Protein AF-A0A368SVP4-F1 (afdb_monomer_lite)

Organism: Setaria italica (NCBI:txid4555)

InterPro domains:
  IPR003107 HAT (Half-A-TPR) repeat [SM00386] (20-52)
  IPR011990 Tetratricopeptide-like helical domain superfamily [G3DSA:1.25.40.10] (1-111)
  IPR011990 Tetratricopeptide-like helical domain superfamily [SSF48452] (7-76)
  IPR059164 PRP39, C-terminal HAT repeat [PF23241] (2-108)

Structure (mmCIF, N/CA/C/O backbone):
data_AF-A0A368SVP4-F1
#
_entry.id   AF-A0A368SVP4-F1
#
loop_
_atom_site.group_PDB
_atom_site.id
_atom_site.type_symbol
_atom_site.label_atom_id
_atom_site.label_alt_id
_atom_site.label_comp_id
_atom_site.label_asym_id
_atom_site.label_entity_id
_atom_site.label_seq_id
_atom_site.pdbx_PDB_ins_code
_atom_site.Cartn_x
_atom_site.Cartn_y
_atom_site.Cartn_z
_atom_site.occupancy
_atom_site.B_iso_or_equiv
_atom_site.auth_seq_id
_atom_site.auth_comp_id
_atom_site.auth_asym_id
_atom_site.auth_atom_id
_atom_site.pdbx_PDB_model_num
ATOM 1 N N . MET A 1 1 ? 9.670 -8.751 -15.269 1.00 62.81 1 MET A N 1
ATOM 2 C CA . MET A 1 1 ? 8.368 -9.425 -15.316 1.00 62.81 1 MET A CA 1
ATOM 3 C C . MET A 1 1 ? 7.681 -8.949 -16.567 1.00 62.81 1 MET A C 1
ATOM 5 O O . MET A 1 1 ? 7.818 -7.764 -16.862 1.00 62.81 1 MET A O 1
ATOM 9 N N . ASP A 1 2 ? 7.106 -9.853 -17.349 1.00 71.31 2 ASP A N 1
ATOM 10 C CA . ASP A 1 2 ? 6.337 -9.446 -18.521 1.00 71.31 2 ASP A CA 1
ATOM 11 C C . ASP A 1 2 ? 4.909 -9.044 -18.108 1.00 71.31 2 ASP A C 1
ATOM 13 O O . ASP A 1 2 ? 4.461 -9.327 -16.994 1.00 71.31 2 ASP A O 1
ATOM 17 N N . ASP A 1 3 ? 4.208 -8.333 -18.989 1.00 72.88 3 ASP A N 1
ATOM 18 C CA . ASP A 1 3 ? 2.851 -7.843 -18.712 1.00 72.88 3 ASP A CA 1
ATOM 19 C C . ASP A 1 3 ? 1.840 -8.998 -18.539 1.00 72.88 3 ASP A C 1
ATOM 21 O O . ASP A 1 3 ? 0.790 -8.829 -17.917 1.00 72.88 3 ASP A O 1
ATOM 25 N N . SER A 1 4 ? 2.165 -10.189 -19.060 1.00 79.00 4 SER A N 1
ATOM 26 C CA . SER A 1 4 ? 1.341 -11.395 -18.939 1.00 79.00 4 SER A CA 1
ATOM 27 C C . SER A 1 4 ? 1.357 -11.935 -17.511 1.00 79.00 4 SER A C 1
ATOM 29 O O . SER A 1 4 ? 0.299 -12.241 -16.960 1.00 79.00 4 SER A O 1
ATOM 31 N N . ASP A 1 5 ? 2.535 -12.020 -16.893 1.00 81.69 5 ASP A N 1
ATOM 32 C CA . ASP A 1 5 ? 2.673 -12.452 -15.508 1.00 81.69 5 ASP A CA 1
ATOM 33 C C . ASP A 1 5 ? 1.936 -11.494 -14.562 1.00 81.69 5 ASP A C 1
ATOM 35 O O . ASP A 1 5 ? 1.240 -11.944 -13.652 1.00 81.69 5 ASP A O 1
ATOM 39 N N . LEU A 1 6 ? 2.029 -10.177 -14.790 1.00 85.75 6 LEU A N 1
ATOM 40 C CA . LEU A 1 6 ? 1.340 -9.169 -13.973 1.00 85.75 6 LEU A CA 1
ATOM 41 C C . LEU A 1 6 ? -0.187 -9.352 -14.012 1.00 85.75 6 LEU A C 1
ATOM 43 O O . LEU A 1 6 ? -0.844 -9.315 -12.973 1.00 85.75 6 LEU A O 1
ATOM 47 N N . GLY A 1 7 ? -0.748 -9.630 -15.192 1.00 88.38 7 GLY A N 1
ATOM 48 C CA . GLY A 1 7 ? -2.175 -9.920 -15.345 1.00 88.38 7 GLY A CA 1
ATOM 49 C C . GLY A 1 7 ? -2.639 -11.168 -14.581 1.00 88.38 7 GLY A C 1
ATOM 50 O O . GLY A 1 7 ? -3.767 -11.200 -14.091 1.00 88.38 7 GLY A O 1
ATOM 51 N N . ILE A 1 8 ? -1.776 -12.180 -14.435 1.00 90.56 8 ILE A N 1
ATOM 52 C CA . ILE A 1 8 ? -2.072 -13.380 -13.634 1.00 90.56 8 ILE A CA 1
ATOM 53 C C . ILE A 1 8 ? -2.126 -13.033 -12.144 1.00 90.56 8 ILE A C 1
ATOM 55 O O . ILE A 1 8 ? -3.021 -13.508 -11.444 1.00 90.56 8 ILE A O 1
ATOM 59 N N . TRP A 1 9 ? -1.203 -12.200 -11.655 1.00 92.62 9 TRP A N 1
ATOM 60 C CA . TRP A 1 9 ? -1.224 -11.771 -10.254 1.00 92.62 9 TRP A CA 1
ATOM 61 C C . TRP A 1 9 ? -2.470 -10.973 -9.918 1.00 92.62 9 TRP A C 1
ATOM 63 O O . TRP A 1 9 ? -3.093 -11.280 -8.908 1.00 92.62 9 TRP A O 1
ATOM 73 N N . HIS A 1 10 ? -2.878 -10.043 -10.782 1.00 92.31 10 HIS A N 1
ATOM 74 C CA . HIS A 1 10 ? -4.130 -9.300 -10.614 1.00 92.31 10 HIS A CA 1
ATOM 75 C C . HIS A 1 10 ? -5.333 -10.238 -10.473 1.00 92.31 10 HIS A C 1
ATOM 77 O O . HIS A 1 10 ? -6.057 -10.176 -9.486 1.00 92.31 10 HIS A O 1
ATOM 83 N N . GLN A 1 11 ? -5.485 -11.202 -11.386 1.00 93.62 11 GLN A N 1
ATOM 84 C CA . GLN A 1 11 ? -6.582 -12.177 -11.305 1.00 93.62 11 GLN A CA 1
ATOM 85 C C . GLN A 1 11 ? -6.531 -13.032 -10.034 1.00 93.62 11 GLN A C 1
ATOM 87 O O . GLN A 1 11 ? -7.573 -13.408 -9.494 1.00 93.62 11 GLN A O 1
ATOM 92 N N . TYR A 1 12 ? -5.331 -13.380 -9.569 1.00 93.12 12 TYR A N 1
ATOM 93 C CA . TYR A 1 12 ? -5.183 -14.208 -8.381 1.00 93.12 12 TYR A CA 1
ATOM 94 C C . TYR A 1 12 ? -5.440 -13.423 -7.088 1.00 93.12 12 TYR A C 1
ATOM 96 O O . TYR A 1 12 ? -6.072 -13.956 -6.176 1.00 93.12 12 TYR A O 1
ATOM 104 N N . LEU A 1 13 ? -5.006 -12.164 -7.022 1.00 94.31 13 LEU A N 1
ATOM 105 C CA . LEU A 1 13 ? -5.310 -11.254 -5.918 1.00 94.31 13 LEU A CA 1
ATOM 106 C C . LEU A 1 13 ? -6.824 -11.018 -5.826 1.00 94.31 13 LEU A C 1
ATOM 108 O O . LEU A 1 13 ? -7.403 -11.289 -4.777 1.00 94.31 13 LEU A O 1
ATOM 112 N N . ASP A 1 14 ? -7.482 -10.701 -6.946 1.00 94.06 14 ASP A N 1
ATOM 113 C CA . ASP A 1 14 ? -8.943 -10.548 -7.021 1.00 94.06 14 ASP A CA 1
ATOM 114 C C . ASP A 1 14 ? -9.700 -11.793 -6.537 1.00 94.06 14 ASP A C 1
ATOM 116 O O . ASP A 1 14 ? -10.787 -11.706 -5.960 1.00 94.06 14 ASP A O 1
ATOM 120 N N . PHE A 1 15 ? -9.178 -12.981 -6.850 1.00 93.88 15 PHE A N 1
ATOM 121 C CA . PHE A 1 15 ? -9.753 -14.238 -6.386 1.00 93.88 15 PHE A CA 1
ATOM 122 C C . PHE A 1 15 ? -9.568 -14.406 -4.873 1.00 93.88 15 PHE A C 1
ATOM 124 O O . PHE A 1 15 ? -10.533 -14.724 -4.179 1.00 93.88 15 PHE A O 1
ATOM 131 N N . ALA A 1 16 ? -8.356 -14.179 -4.364 1.00 92.56 16 ALA A N 1
ATOM 132 C CA . ALA A 1 16 ? -8.032 -14.358 -2.953 1.00 92.56 16 ALA A CA 1
ATOM 133 C C . ALA A 1 16 ? -8.799 -13.377 -2.053 1.00 92.56 16 ALA A C 1
ATOM 135 O O . ALA A 1 16 ? -9.302 -13.774 -1.003 1.00 92.56 16 ALA A O 1
ATOM 136 N N . GLU A 1 17 ? -8.954 -12.122 -2.480 1.00 93.38 17 GLU A N 1
ATOM 137 C CA . GLU A 1 17 ? -9.741 -11.113 -1.762 1.00 93.38 17 GLU A CA 1
ATOM 138 C C . GLU A 1 17 ? -11.204 -11.536 -1.595 1.00 93.38 17 GLU A C 1
ATOM 140 O O . GLU A 1 17 ? -11.788 -11.368 -0.523 1.00 93.38 17 GLU A O 1
ATOM 145 N N . LYS A 1 18 ? -11.787 -12.180 -2.614 1.00 91.94 18 LYS A N 1
ATOM 146 C CA . LYS A 1 18 ? -13.163 -12.702 -2.559 1.00 91.94 18 LYS A CA 1
ATOM 147 C C . LYS A 1 18 ? -13.326 -13.892 -1.613 1.00 91.94 18 LYS A C 1
ATOM 149 O O . LYS A 1 18 ? -14.440 -14.124 -1.146 1.00 91.94 18 LYS A O 1
ATOM 154 N N . GLU A 1 19 ? -12.263 -14.649 -1.328 1.00 89.88 19 GLU A N 1
ATOM 155 C CA . GLU A 1 19 ? -12.307 -15.728 -0.329 1.00 89.88 19 GLU A CA 1
ATOM 156 C C . GLU A 1 19 ? -12.341 -15.191 1.116 1.00 89.88 19 GLU A C 1
ATOM 158 O O . GLU A 1 19 ? -12.776 -15.907 2.018 1.00 89.88 19 GLU A O 1
ATOM 163 N N . GLY A 1 20 ? -11.939 -13.932 1.342 1.00 82.62 20 GLY A N 1
ATOM 164 C CA . GLY A 1 20 ? -12.110 -13.214 2.613 1.00 82.62 20 GLY A CA 1
ATOM 165 C C . GLY A 1 20 ? -11.124 -13.577 3.733 1.00 82.62 20 GLY A C 1
ATOM 166 O O . GLY A 1 20 ? -11.279 -13.119 4.868 1.00 82.62 20 GLY A O 1
ATOM 167 N N . ASP A 1 21 ? -10.106 -14.393 3.449 1.00 92.06 21 ASP A N 1
ATOM 168 C CA . ASP A 1 21 ? -9.045 -14.727 4.405 1.00 92.06 21 ASP A CA 1
ATOM 169 C C . ASP A 1 21 ? -7.915 -13.689 4.339 1.00 92.06 21 ASP A C 1
ATOM 171 O O . ASP A 1 21 ? -6.990 -13.787 3.531 1.00 92.06 21 ASP A O 1
ATOM 175 N N . HIS A 1 22 ? -8.008 -12.678 5.202 1.00 90.44 22 HIS A N 1
ATOM 176 C CA . HIS A 1 22 ? -7.130 -11.512 5.171 1.00 90.44 22 HIS A CA 1
ATOM 177 C C . HIS A 1 22 ? -5.647 -11.864 5.349 1.00 90.44 22 HIS A C 1
ATOM 179 O O . HIS A 1 22 ? -4.804 -11.312 4.646 1.00 90.44 22 HIS A O 1
ATOM 185 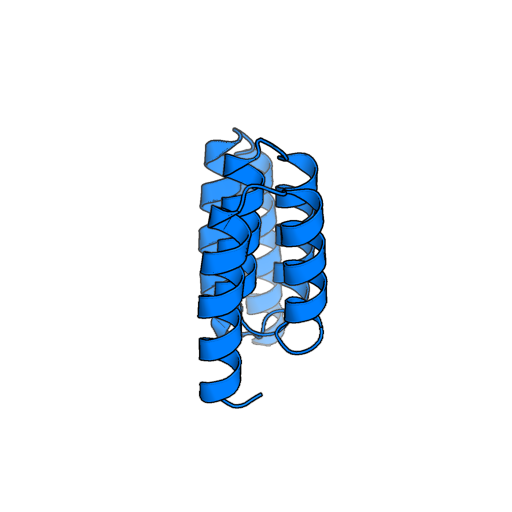N N . GLU A 1 23 ? -5.308 -12.813 6.228 1.00 91.31 23 GLU A N 1
ATOM 186 C CA . GLU A 1 23 ? -3.912 -13.220 6.435 1.00 91.31 23 GLU A CA 1
ATOM 187 C C . GLU A 1 23 ? -3.327 -13.873 5.178 1.00 91.31 23 GLU A C 1
ATOM 189 O O . GLU A 1 23 ? -2.177 -13.613 4.807 1.00 91.31 23 GLU A O 1
ATOM 194 N N . LYS A 1 24 ? -4.125 -14.691 4.479 1.00 92.81 24 LYS A N 1
ATOM 195 C CA . LYS A 1 24 ? -3.701 -15.288 3.207 1.00 92.81 24 LYS A CA 1
ATOM 196 C C . LYS A 1 24 ? -3.539 -14.246 2.112 1.00 92.81 24 LYS A C 1
ATOM 198 O O . LYS A 1 24 ? -2.575 -14.336 1.352 1.00 92.81 24 LYS A O 1
ATOM 203 N N . VAL A 1 25 ? -4.448 -13.276 2.034 1.00 95.12 25 VAL A N 1
ATOM 204 C CA . VAL A 1 25 ? -4.381 -12.190 1.047 1.00 95.12 25 VAL A CA 1
ATOM 205 C C . VAL A 1 25 ? -3.134 -11.336 1.276 1.00 95.12 25 VAL A C 1
ATOM 207 O O . VAL A 1 25 ? -2.366 -11.129 0.338 1.00 95.12 25 VAL A O 1
ATOM 210 N N . VAL A 1 26 ? -2.844 -10.950 2.523 1.00 94.94 26 VAL A N 1
ATOM 211 C CA . VAL A 1 26 ? -1.601 -10.248 2.894 1.00 94.94 26 VAL A CA 1
ATOM 212 C C . VAL A 1 26 ? -0.370 -11.053 2.475 1.00 94.94 26 VAL A C 1
ATOM 214 O O . VAL A 1 26 ? 0.518 -10.535 1.798 1.00 94.94 26 VAL A O 1
ATOM 217 N N . GLY A 1 27 ? -0.323 -12.348 2.804 1.00 94.69 27 GLY A N 1
ATOM 218 C CA . GLY A 1 27 ? 0.785 -13.215 2.396 1.00 94.69 27 GLY A CA 1
ATOM 219 C C . GLY A 1 27 ? 0.946 -13.316 0.873 1.00 94.69 27 GLY A C 1
ATOM 220 O O . GLY A 1 27 ? 2.069 -13.408 0.366 1.00 94.69 27 GLY A O 1
ATOM 221 N N . LEU A 1 28 ? -0.162 -13.273 0.128 1.00 95.06 28 LEU A N 1
ATOM 222 C CA . LEU A 1 28 ? -0.152 -13.287 -1.330 1.00 95.06 28 LEU A CA 1
ATOM 223 C C . LEU A 1 28 ? 0.385 -11.973 -1.909 1.00 95.06 28 LEU A C 1
ATOM 225 O O . LEU A 1 28 ? 1.232 -12.027 -2.806 1.00 95.06 28 LEU A O 1
ATOM 229 N N . TYR A 1 29 ? -0.035 -10.828 -1.364 1.00 95.81 29 TYR A N 1
ATOM 230 C CA . TYR A 1 29 ? 0.494 -9.511 -1.720 1.00 95.81 29 TYR A CA 1
ATOM 231 C C . TYR A 1 29 ? 2.005 -9.426 -1.491 1.00 95.81 29 TYR A C 1
ATOM 233 O O . TYR A 1 29 ? 2.744 -9.070 -2.407 1.00 95.81 29 TYR A O 1
ATOM 241 N N . GLU A 1 30 ? 2.501 -9.841 -0.324 1.00 94.50 30 GLU A N 1
ATOM 242 C CA . GLU A 1 30 ? 3.942 -9.829 -0.021 1.00 94.50 30 GLU A CA 1
ATOM 243 C C . GLU A 1 30 ? 4.751 -10.696 -1.005 1.00 94.50 30 GLU A C 1
ATOM 245 O O . GLU A 1 30 ? 5.843 -10.321 -1.453 1.00 94.50 30 GLU A O 1
ATOM 250 N N . ARG A 1 31 ? 4.194 -11.843 -1.419 1.00 93.06 31 ARG A N 1
ATOM 251 C CA . ARG A 1 31 ? 4.813 -12.698 -2.440 1.00 93.06 31 ARG A CA 1
ATOM 252 C C . ARG A 1 31 ? 4.802 -12.042 -3.820 1.00 93.06 31 ARG A C 1
ATOM 254 O O . ARG A 1 31 ? 5.811 -12.120 -4.517 1.00 93.06 31 ARG A O 1
ATOM 261 N N . CYS A 1 32 ? 3.698 -11.399 -4.198 1.00 92.75 32 CYS A N 1
ATOM 262 C CA . CYS A 1 32 ? 3.558 -10.673 -5.461 1.00 92.75 32 CYS A CA 1
ATOM 263 C C . CYS A 1 32 ? 4.538 -9.496 -5.545 1.00 92.75 32 CYS A C 1
ATOM 265 O O . CYS A 1 32 ? 5.173 -9.273 -6.573 1.00 92.75 32 CYS A O 1
ATOM 267 N N . LEU A 1 33 ? 4.729 -8.776 -4.443 1.00 91.81 33 LEU A N 1
ATOM 268 C CA . LEU A 1 33 ? 5.605 -7.612 -4.373 1.00 91.81 33 LEU A CA 1
ATOM 269 C C . LEU A 1 33 ? 7.093 -7.958 -4.482 1.00 91.81 33 LEU A C 1
ATOM 271 O O . LEU A 1 33 ? 7.880 -7.088 -4.828 1.00 91.81 33 LEU A O 1
ATOM 275 N N . THR A 1 34 ? 7.503 -9.212 -4.270 1.00 88.88 34 THR A N 1
ATOM 276 C CA . THR A 1 34 ? 8.908 -9.619 -4.451 1.00 88.88 34 THR A CA 1
ATOM 277 C C . THR A 1 34 ? 9.390 -9.403 -5.900 1.00 88.88 34 THR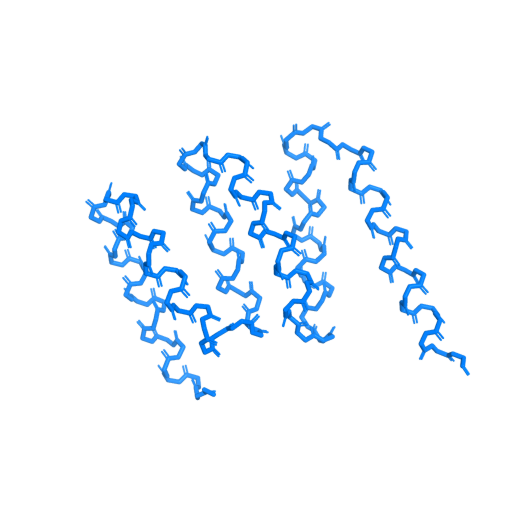 A C 1
ATOM 279 O O . THR A 1 34 ? 10.394 -8.715 -6.093 1.00 88.88 34 THR A O 1
ATOM 282 N N . PRO A 1 35 ? 8.699 -9.920 -6.938 1.00 86.38 35 PRO A N 1
ATOM 283 C CA . PRO A 1 35 ? 8.991 -9.572 -8.328 1.00 86.38 35 PRO A CA 1
ATOM 284 C C . PRO A 1 35 ? 8.332 -8.259 -8.793 1.00 86.38 35 PRO A C 1
ATOM 286 O O . PRO A 1 35 ? 8.866 -7.622 -9.703 1.00 86.38 35 PRO A O 1
ATOM 289 N N . CYS A 1 36 ? 7.210 -7.839 -8.189 1.00 86.56 36 CYS A N 1
ATOM 290 C CA . CYS A 1 36 ? 6.409 -6.705 -8.671 1.00 86.56 36 CYS A CA 1
ATOM 291 C C . CYS A 1 36 ? 6.653 -5.381 -7.934 1.00 86.56 36 CYS A C 1
ATOM 293 O O . CYS A 1 36 ? 5.903 -4.438 -8.150 1.00 86.56 36 CYS A O 1
ATOM 295 N N . ALA A 1 37 ? 7.680 -5.254 -7.088 1.00 88.88 37 ALA A N 1
ATOM 296 C CA . ALA A 1 37 ? 7.869 -4.065 -6.240 1.00 88.88 37 ALA A CA 1
ATOM 297 C C . ALA A 1 37 ? 7.905 -2.724 -7.004 1.00 88.88 37 ALA A C 1
ATOM 299 O O . ALA A 1 37 ? 7.622 -1.678 -6.424 1.00 88.88 37 ALA A O 1
ATOM 300 N N . ALA A 1 38 ? 8.273 -2.748 -8.288 1.00 86.62 38 ALA A N 1
ATOM 301 C CA . ALA A 1 38 ? 8.349 -1.569 -9.147 1.00 86.62 38 ALA A CA 1
ATOM 302 C C . ALA A 1 38 ? 6.990 -1.107 -9.712 1.00 86.62 38 ALA A C 1
ATOM 304 O O . ALA A 1 38 ? 6.922 -0.020 -10.287 1.00 86.62 38 ALA A O 1
ATOM 305 N N . HIS A 1 39 ? 5.950 -1.934 -9.589 1.00 88.75 39 HIS A N 1
ATOM 306 C CA . HIS A 1 39 ? 4.621 -1.737 -10.159 1.00 88.75 39 HIS A CA 1
ATOM 307 C C . HIS A 1 39 ? 3.718 -1.054 -9.124 1.00 88.75 39 HIS A C 1
ATOM 309 O O . HIS A 1 39 ? 3.376 -1.640 -8.097 1.00 88.75 39 HIS A O 1
ATOM 315 N N . ALA A 1 40 ? 3.411 0.227 -9.348 1.00 90.44 40 ALA A N 1
ATOM 316 C CA . ALA A 1 40 ? 2.673 1.047 -8.386 1.00 90.44 40 ALA A CA 1
ATOM 317 C C . ALA A 1 40 ? 1.214 0.603 -8.216 1.00 90.44 40 ALA A C 1
ATOM 319 O O . ALA A 1 40 ? 0.680 0.718 -7.120 1.00 90.44 40 ALA A O 1
ATOM 320 N N . ASP A 1 41 ? 0.600 0.057 -9.264 1.00 91.31 41 ASP A N 1
ATOM 321 C CA . ASP A 1 41 ? -0.753 -0.506 -9.263 1.00 91.31 41 ASP A CA 1
ATOM 322 C C . ASP A 1 41 ? -0.926 -1.599 -8.202 1.00 91.31 41 ASP A C 1
ATOM 324 O O . ASP A 1 41 ? -1.873 -1.535 -7.423 1.00 91.31 41 ASP A O 1
ATOM 328 N N . ILE A 1 42 ? 0.030 -2.528 -8.086 1.00 93.31 42 ILE A N 1
ATOM 329 C CA . ILE A 1 42 ? -0.007 -3.586 -7.060 1.00 93.31 42 ILE A CA 1
ATOM 330 C C . ILE A 1 42 ? 0.051 -2.995 -5.646 1.00 93.31 42 ILE A C 1
ATOM 332 O O . ILE A 1 42 ? -0.632 -3.471 -4.742 1.00 93.31 42 ILE A O 1
ATOM 336 N N . TRP A 1 43 ? 0.857 -1.951 -5.437 1.00 95.12 43 TRP A N 1
ATOM 337 C CA . TRP A 1 43 ? 0.934 -1.280 -4.139 1.00 95.12 43 TRP A CA 1
ATOM 338 C C . TRP A 1 43 ? -0.340 -0.511 -3.792 1.00 95.12 43 TRP A C 1
ATOM 340 O O . TRP A 1 43 ? -0.742 -0.535 -2.633 1.00 95.12 43 TRP A O 1
ATOM 350 N N . MET A 1 44 ? -0.954 0.171 -4.763 1.00 93.50 44 MET A N 1
ATOM 351 C CA . MET A 1 44 ? -2.201 0.912 -4.546 1.00 93.50 44 MET A CA 1
ATOM 352 C C . MET A 1 44 ? -3.332 -0.043 -4.162 1.00 93.50 44 MET A C 1
ATOM 354 O O . MET A 1 44 ? -3.935 0.151 -3.112 1.00 93.50 44 MET A O 1
ATOM 358 N N . HIS A 1 45 ? -3.509 -1.132 -4.917 1.00 94.69 45 HIS A N 1
ATOM 359 C CA . HIS A 1 45 ? -4.472 -2.188 -4.588 1.00 94.69 45 HIS A CA 1
ATOM 360 C C . HIS A 1 45 ? -4.235 -2.782 -3.192 1.00 94.69 45 HIS A C 1
ATOM 362 O O . HIS A 1 45 ? -5.171 -2.952 -2.417 1.00 94.69 45 HIS A O 1
ATOM 368 N N . TYR A 1 46 ? -2.975 -3.043 -2.826 1.00 95.94 46 TYR A N 1
ATOM 369 C CA . TYR A 1 46 ? -2.659 -3.576 -1.501 1.00 95.94 46 TYR A CA 1
ATOM 370 C C . TYR A 1 46 ? -3.047 -2.614 -0.371 1.00 95.94 46 TYR A C 1
ATOM 372 O O . TYR A 1 46 ? -3.565 -3.042 0.659 1.00 95.94 46 TYR A O 1
ATOM 380 N N . VAL A 1 47 ? -2.792 -1.315 -0.548 1.00 94.75 47 VAL A N 1
ATOM 381 C CA . VAL A 1 47 ? -3.170 -0.300 0.442 1.00 94.75 47 VAL A CA 1
ATOM 382 C C . VAL A 1 47 ? -4.690 -0.197 0.554 1.00 94.75 47 VAL A C 1
ATOM 384 O O . VAL A 1 47 ? -5.185 -0.215 1.676 1.00 94.75 47 VAL A O 1
ATOM 387 N N . GLU A 1 48 ? -5.414 -0.169 -0.566 1.00 93.12 48 GLU A N 1
ATOM 388 C CA . GLU A 1 48 ? -6.886 -0.148 -0.586 1.00 93.12 48 GLU A CA 1
ATOM 389 C C . GLU A 1 48 ? -7.476 -1.374 0.129 1.00 93.12 48 GLU A C 1
ATOM 391 O O . GLU A 1 48 ? -8.331 -1.235 1.001 1.00 93.12 48 GLU A O 1
ATOM 396 N N . PHE A 1 49 ? -6.946 -2.572 -0.140 1.00 94.69 49 PHE A N 1
ATOM 397 C CA . PHE A 1 49 ? -7.344 -3.792 0.565 1.00 94.69 49 PHE A CA 1
ATOM 398 C C . PHE A 1 49 ? -7.137 -3.683 2.088 1.00 94.69 49 PHE A C 1
ATOM 400 O O . PHE A 1 49 ? -8.003 -4.070 2.875 1.00 94.69 49 PHE A O 1
ATOM 407 N N . LEU A 1 50 ? -5.992 -3.148 2.528 1.00 93.94 50 LEU A N 1
ATOM 408 C CA . LEU A 1 50 ? -5.703 -2.954 3.952 1.00 93.94 50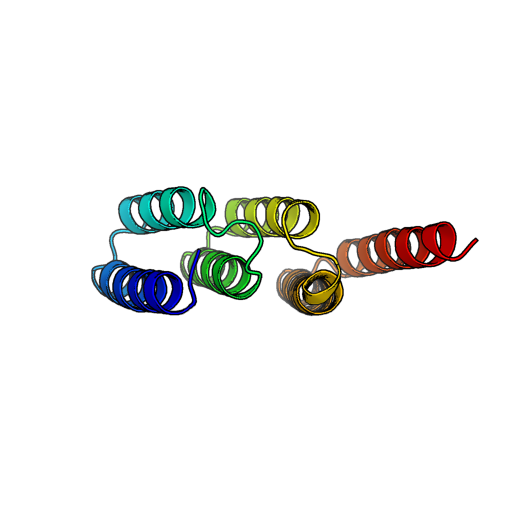 LEU A CA 1
ATOM 409 C C . LEU A 1 50 ? -6.606 -1.883 4.584 1.00 93.94 50 LEU A C 1
ATOM 411 O O . LEU A 1 50 ? -6.959 -2.008 5.757 1.00 93.94 50 LEU A O 1
ATOM 415 N N . GLU A 1 51 ? -6.996 -0.850 3.836 1.00 91.25 51 GLU A N 1
ATOM 416 C CA . GLU A 1 51 ? -7.979 0.145 4.279 1.00 91.25 51 GLU A CA 1
ATOM 417 C C . GLU A 1 51 ? -9.361 -0.467 4.482 1.00 91.25 51 GLU A C 1
ATOM 419 O O . GLU A 1 51 ? -9.956 -0.277 5.545 1.00 91.25 51 GLU A O 1
ATOM 424 N N . ASP A 1 52 ? -9.839 -1.250 3.515 1.00 91.56 52 ASP A N 1
ATOM 425 C CA . ASP A 1 52 ? -11.127 -1.944 3.590 1.00 91.56 52 ASP A CA 1
ATOM 426 C C . ASP A 1 52 ? -11.161 -2.952 4.751 1.00 91.56 52 ASP A C 1
ATOM 428 O O . ASP A 1 52 ? -12.181 -3.113 5.429 1.00 91.56 52 ASP A O 1
ATOM 432 N N . ALA A 1 53 ? -10.015 -3.569 5.050 1.00 91.00 53 ALA A N 1
ATOM 433 C CA . ALA A 1 53 ? -9.811 -4.426 6.216 1.00 91.00 53 ALA A CA 1
ATOM 434 C C . ALA A 1 53 ? -9.658 -3.653 7.546 1.00 91.00 53 ALA A C 1
ATOM 436 O O . ALA A 1 53 ? -9.507 -4.264 8.608 1.00 91.00 53 ALA A O 1
ATOM 437 N N . ASN A 1 54 ? -9.688 -2.315 7.516 1.00 91.00 54 ASN A N 1
ATOM 438 C CA . ASN A 1 54 ? -9.469 -1.416 8.652 1.00 91.00 54 ASN A CA 1
ATOM 439 C C . ASN A 1 54 ? -8.084 -1.591 9.327 1.00 91.00 54 ASN A C 1
ATOM 441 O O . ASN A 1 54 ? -7.912 -1.339 10.523 1.00 91.00 54 ASN A O 1
ATOM 445 N N . MET A 1 55 ? -7.077 -2.004 8.550 1.00 91.06 55 MET A N 1
ATOM 446 C CA . MET A 1 55 ? -5.678 -2.228 8.943 1.00 91.06 55 MET A CA 1
ATOM 447 C C . MET A 1 55 ? -4.806 -0.998 8.630 1.00 91.06 55 MET A C 1
ATOM 449 O O . MET A 1 55 ? -3.792 -1.064 7.934 1.00 91.06 55 MET A O 1
ATOM 453 N N . ILE A 1 56 ? -5.191 0.158 9.175 1.00 90.06 56 ILE A N 1
ATOM 454 C CA . ILE A 1 56 ? -4.617 1.480 8.844 1.00 90.06 56 ILE A CA 1
ATOM 455 C C . ILE A 1 56 ? -3.098 1.573 9.102 1.00 90.06 56 ILE A C 1
ATOM 457 O O . ILE A 1 56 ? -2.364 2.263 8.386 1.00 90.06 56 ILE A O 1
ATOM 461 N N . THR A 1 57 ? -2.585 0.879 10.121 1.00 91.62 57 THR A N 1
ATOM 462 C CA . THR A 1 57 ? -1.142 0.851 10.415 1.00 91.62 57 THR A CA 1
ATOM 463 C C . THR A 1 57 ? -0.353 0.143 9.321 1.00 91.62 57 THR A C 1
ATOM 465 O O . THR A 1 57 ? 0.697 0.638 8.903 1.00 91.62 57 THR A O 1
ATOM 468 N N . ASP A 1 58 ? -0.879 -0.976 8.831 1.00 93.25 58 ASP A N 1
ATOM 469 C CA . ASP A 1 58 ? -0.242 -1.781 7.794 1.00 93.25 58 ASP A CA 1
ATOM 470 C C . ASP A 1 58 ? -0.357 -1.090 6.436 1.00 93.25 58 ASP A C 1
ATOM 472 O O . ASP A 1 58 ? 0.632 -1.018 5.708 1.00 93.25 58 ASP A O 1
ATOM 476 N N . ALA A 1 59 ? -1.506 -0.467 6.146 1.00 93.44 59 ALA A N 1
ATOM 477 C CA . ALA A 1 59 ? -1.717 0.368 4.963 1.00 93.44 59 ALA A CA 1
ATOM 478 C C . ALA A 1 59 ? -0.675 1.500 4.881 1.00 93.44 59 ALA A C 1
ATOM 480 O O . ALA A 1 59 ? 0.023 1.668 3.877 1.00 93.44 59 ALA A O 1
ATOM 481 N N . SER A 1 60 ? -0.469 2.218 5.989 1.00 90.38 60 SER A N 1
ATOM 482 C CA . SER A 1 60 ? 0.527 3.296 6.080 1.00 90.38 60 SER A CA 1
ATOM 483 C C . SER A 1 60 ? 1.967 2.788 5.890 1.00 90.38 60 SER A C 1
ATOM 485 O O . SER A 1 60 ? 2.807 3.458 5.271 1.00 90.38 60 SER A O 1
ATOM 487 N N . ALA A 1 61 ? 2.273 1.596 6.411 1.00 92.50 61 ALA A N 1
ATOM 4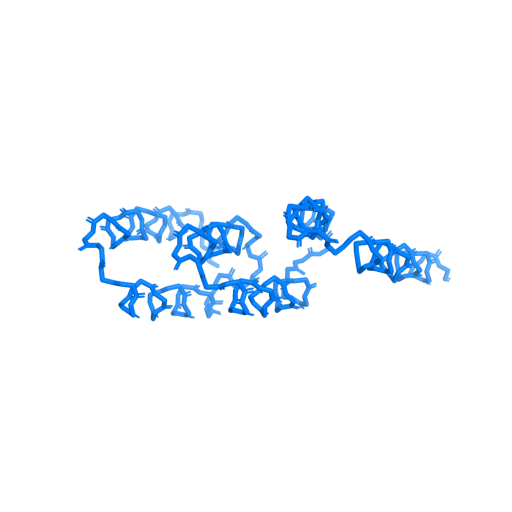88 C CA . ALA A 1 61 ? 3.578 0.959 6.254 1.00 92.50 61 ALA A CA 1
ATOM 489 C C . ALA A 1 61 ? 3.817 0.476 4.812 1.00 92.50 61 ALA A C 1
ATOM 491 O O . ALA A 1 61 ? 4.902 0.699 4.266 1.00 92.50 61 ALA A O 1
ATOM 492 N N . ALA A 1 62 ? 2.812 -0.135 4.179 1.00 93.75 62 ALA A N 1
ATOM 493 C CA . ALA A 1 62 ? 2.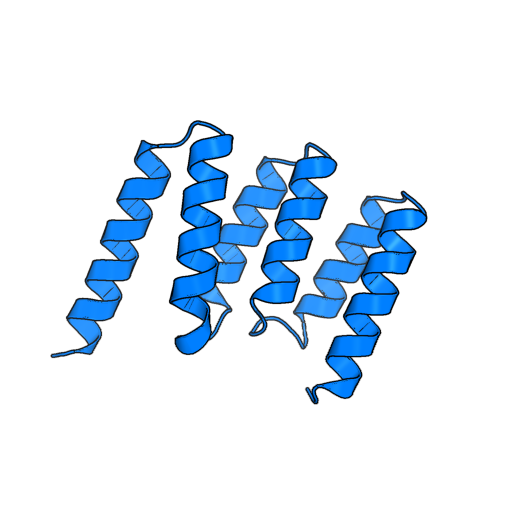845 -0.561 2.784 1.00 93.75 62 ALA A CA 1
ATOM 494 C C . ALA A 1 62 ? 3.082 0.634 1.854 1.00 93.75 62 ALA A C 1
ATOM 496 O O . ALA A 1 62 ? 4.013 0.615 1.050 1.00 93.75 62 ALA A O 1
ATOM 497 N N . LEU A 1 63 ? 2.353 1.730 2.054 1.00 90.25 63 LEU A N 1
ATOM 498 C CA . LEU A 1 63 ? 2.516 2.969 1.297 1.00 90.25 63 LEU A CA 1
ATOM 499 C C . LEU A 1 63 ? 3.932 3.560 1.427 1.00 90.25 63 LEU A C 1
ATOM 501 O O . LEU A 1 63 ? 4.554 3.957 0.439 1.00 90.25 63 LEU A O 1
ATOM 505 N N . SER A 1 64 ? 4.491 3.543 2.642 1.00 90.12 64 SER A N 1
ATOM 506 C CA . SER A 1 64 ? 5.869 3.983 2.910 1.00 90.12 64 SER A CA 1
ATOM 507 C C . SER A 1 64 ? 6.919 3.120 2.204 1.00 90.12 64 SER A C 1
ATOM 509 O O . SER A 1 64 ? 7.963 3.625 1.783 1.00 90.12 64 SER A O 1
ATOM 511 N N . ARG A 1 65 ? 6.669 1.811 2.079 1.00 92.88 65 ARG A N 1
ATOM 512 C CA . ARG A 1 65 ? 7.520 0.887 1.311 1.00 92.88 65 ARG A CA 1
ATOM 513 C C . ARG A 1 65 ? 7.388 1.145 -0.182 1.00 92.88 65 ARG A C 1
ATOM 515 O O . ARG A 1 65 ? 8.399 1.163 -0.883 1.00 92.88 65 ARG A O 1
ATOM 522 N N . ALA A 1 66 ? 6.173 1.392 -0.649 1.00 91.88 66 ALA A N 1
ATOM 523 C CA . ALA A 1 66 ? 5.884 1.590 -2.052 1.00 91.88 66 ALA A CA 1
ATOM 524 C C . ALA A 1 66 ? 6.626 2.806 -2.622 1.00 91.88 66 ALA A C 1
ATOM 526 O O . ALA A 1 66 ? 7.334 2.681 -3.618 1.00 91.88 66 ALA A O 1
ATOM 527 N N . LEU A 1 67 ? 6.606 3.939 -1.911 1.00 87.12 67 LEU A N 1
ATOM 528 C CA . LEU A 1 67 ? 7.344 5.160 -2.276 1.00 87.12 67 LEU A CA 1
ATOM 529 C C . LEU A 1 67 ? 8.851 4.943 -2.467 1.00 87.12 67 LEU A C 1
ATOM 531 O O . LEU A 1 67 ? 9.477 5.636 -3.261 1.00 87.12 67 LEU A O 1
ATOM 535 N N . LYS A 1 68 ? 9.434 3.983 -1.743 1.00 86.56 68 LYS A N 1
ATOM 536 C CA . LYS A 1 68 ? 10.857 3.626 -1.840 1.00 86.56 68 LYS A CA 1
ATOM 537 C C . LYS A 1 68 ? 11.146 2.599 -2.934 1.00 86.56 68 LYS A C 1
ATOM 539 O O . LYS A 1 68 ? 12.303 2.429 -3.306 1.00 86.56 68 LYS A O 1
ATOM 544 N N . SER A 1 69 ? 10.126 1.874 -3.385 1.00 86.25 69 SER A N 1
ATOM 545 C CA . SER A 1 69 ? 10.275 0.696 -4.247 1.00 86.25 69 SER A CA 1
ATOM 546 C C . SER A 1 69 ? 9.918 0.975 -5.705 1.00 86.25 69 SER A C 1
ATOM 548 O O . SER A 1 69 ? 10.482 0.350 -6.605 1.00 86.25 69 SER A O 1
ATOM 550 N N . VAL A 1 70 ? 8.988 1.903 -5.952 1.00 86.06 70 VAL A N 1
ATOM 551 C CA . VAL A 1 70 ? 8.539 2.230 -7.307 1.00 86.06 70 VAL A CA 1
ATOM 552 C C . VAL A 1 70 ? 9.588 3.020 -8.088 1.00 86.06 70 VAL A C 1
ATOM 554 O O . VAL A 1 70 ? 10.418 3.741 -7.533 1.00 86.06 70 VAL A O 1
ATOM 557 N N . LYS A 1 71 ? 9.537 2.899 -9.417 1.00 82.44 71 LYS A N 1
ATOM 558 C CA . LYS A 1 71 ? 10.402 3.675 -10.313 1.00 82.44 71 LYS A CA 1
ATOM 559 C C . LYS A 1 71 ? 9.945 5.129 -10.406 1.00 82.44 71 LYS A C 1
ATOM 561 O O . LYS A 1 71 ? 8.792 5.458 -10.132 1.00 82.44 71 LYS A O 1
ATOM 566 N N . ARG A 1 72 ? 10.846 5.995 -10.877 1.00 78.19 72 ARG A N 1
ATOM 567 C CA . ARG A 1 72 ? 10.615 7.442 -10.996 1.00 78.19 72 ARG A CA 1
ATOM 568 C C . ARG A 1 72 ? 9.368 7.782 -11.812 1.00 78.19 72 ARG A C 1
ATOM 570 O O . ARG A 1 72 ? 8.675 8.738 -11.487 1.00 78.19 72 ARG A O 1
ATOM 577 N N . GLU A 1 73 ? 9.083 7.012 -12.857 1.00 79.56 73 GLU A N 1
ATOM 578 C CA . GLU A 1 73 ? 7.937 7.221 -13.743 1.00 79.56 73 GLU A CA 1
ATOM 579 C C . GLU A 1 73 ? 6.601 7.026 -13.012 1.00 79.56 73 GLU A C 1
ATOM 581 O O . GLU A 1 73 ? 5.657 7.767 -13.266 1.00 79.56 73 GLU A O 1
ATOM 586 N N . ALA A 1 74 ? 6.552 6.089 -12.062 1.00 82.06 74 ALA A N 1
ATOM 587 C CA . ALA A 1 74 ? 5.373 5.788 -11.250 1.00 82.06 74 ALA A CA 1
ATOM 588 C C . ALA A 1 74 ? 5.367 6.528 -9.895 1.00 82.06 74 ALA A C 1
ATOM 590 O O . ALA A 1 74 ? 4.392 6.470 -9.147 1.00 82.06 74 ALA A O 1
ATOM 591 N N . LEU A 1 75 ? 6.439 7.267 -9.574 1.00 80.50 75 LEU A N 1
ATOM 592 C CA . LEU A 1 75 ? 6.564 8.000 -8.314 1.00 80.50 75 LEU A CA 1
ATOM 593 C C . LEU A 1 75 ? 5.459 9.053 -8.165 1.00 80.50 75 LEU A C 1
ATOM 595 O O . LEU A 1 75 ? 4.841 9.151 -7.113 1.00 80.50 75 LEU A O 1
ATOM 599 N N . LEU A 1 76 ? 5.162 9.820 -9.218 1.00 80.50 76 LEU A N 1
ATOM 600 C CA . LEU A 1 76 ? 4.114 10.849 -9.155 1.00 80.50 76 LEU A CA 1
ATOM 601 C C . LEU A 1 76 ? 2.724 10.255 -8.903 1.00 80.50 76 LEU A C 1
ATOM 603 O O . LEU A 1 76 ? 1.937 10.840 -8.158 1.00 80.50 76 LEU A O 1
ATOM 607 N N . GLU A 1 77 ? 2.440 9.100 -9.500 1.00 84.62 77 GLU A N 1
ATOM 608 C CA . GLU A 1 77 ? 1.180 8.384 -9.320 1.00 84.62 77 GLU A CA 1
ATOM 609 C C . GLU A 1 77 ? 1.008 7.955 -7.862 1.00 84.62 77 GLU A C 1
ATOM 611 O O . GLU A 1 77 ? 0.031 8.338 -7.213 1.00 84.62 77 GLU A O 1
ATOM 616 N N . ILE A 1 78 ? 2.014 7.282 -7.299 1.00 86.56 78 ILE A N 1
ATOM 617 C CA . ILE A 1 78 ? 1.927 6.809 -5.919 1.00 86.56 78 ILE A CA 1
ATOM 618 C C . ILE A 1 78 ? 1.944 7.946 -4.893 1.00 86.56 78 ILE A C 1
ATOM 620 O O . ILE A 1 78 ? 1.341 7.839 -3.830 1.00 86.56 78 ILE A O 1
ATOM 624 N N . CYS A 1 79 ? 2.600 9.067 -5.199 1.00 84.00 79 CYS A N 1
ATOM 625 C CA . CYS A 1 79 ? 2.608 10.233 -4.318 1.00 84.00 79 CYS A CA 1
ATOM 626 C C . CYS A 1 79 ? 1.236 10.904 -4.266 1.00 84.00 79 CYS A C 1
ATOM 628 O O . CYS A 1 79 ? 0.797 11.323 -3.195 1.00 84.00 79 CYS A O 1
ATOM 630 N N . ARG A 1 80 ? 0.538 10.971 -5.407 1.00 84.75 80 ARG A N 1
ATOM 631 C CA . ARG A 1 80 ? -0.846 11.444 -5.452 1.00 84.75 80 ARG A CA 1
ATOM 632 C C . ARG A 1 80 ? -1.754 10.533 -4.630 1.00 84.75 80 ARG A C 1
ATOM 634 O O . ARG A 1 80 ? -2.516 11.042 -3.814 1.00 84.75 80 ARG A O 1
ATOM 641 N N . PHE A 1 81 ? -1.641 9.219 -4.819 1.00 88.12 81 PHE A N 1
ATOM 642 C CA . PHE A 1 81 ? -2.378 8.232 -4.029 1.00 88.12 81 PHE A CA 1
ATOM 643 C C . PHE A 1 81 ? -2.097 8.395 -2.528 1.00 88.12 81 PHE A C 1
ATOM 645 O O . PHE A 1 81 ? -3.016 8.548 -1.728 1.00 88.12 81 PHE A O 1
ATOM 652 N N . SER A 1 82 ? -0.822 8.516 -2.157 1.00 86.19 82 SER A N 1
ATOM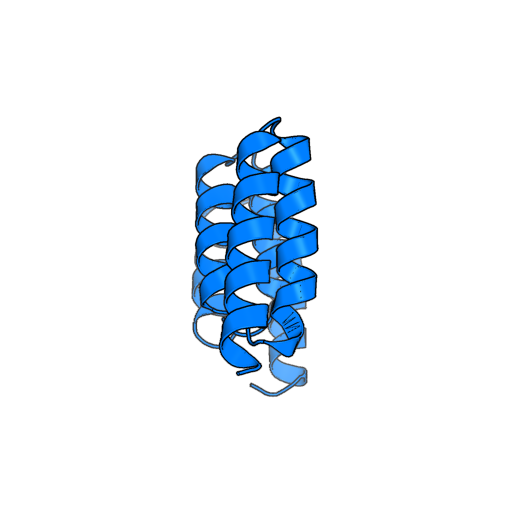 653 C CA . SER A 1 82 ? -0.392 8.707 -0.774 1.00 86.19 82 SER A CA 1
ATOM 654 C C . SER A 1 82 ? -0.946 9.974 -0.123 1.00 86.19 82 SER A C 1
ATOM 656 O O . SER A 1 82 ? -1.233 9.970 1.073 1.00 86.19 82 SER A O 1
ATOM 658 N N . ALA A 1 83 ? -1.052 11.074 -0.872 1.00 85.50 83 ALA A N 1
ATOM 659 C CA . ALA A 1 83 ? -1.625 12.314 -0.362 1.00 85.50 83 ALA A CA 1
ATOM 660 C C . ALA A 1 83 ? -3.128 12.160 -0.086 1.00 85.50 83 ALA A C 1
ATOM 662 O O . ALA A 1 83 ? -3.581 12.558 0.983 1.00 85.50 83 ALA A O 1
ATOM 663 N N . MET A 1 84 ? -3.869 11.527 -1.005 1.00 83.81 84 MET A N 1
ATOM 664 C CA . MET A 1 84 ? -5.301 11.256 -0.829 1.00 83.81 84 MET A CA 1
ATOM 665 C C . MET A 1 84 ? -5.552 10.341 0.375 1.00 83.81 84 MET A C 1
ATOM 667 O O . MET A 1 84 ? -6.358 10.683 1.234 1.00 83.81 84 MET A O 1
ATOM 671 N N . TYR A 1 85 ? -4.792 9.248 0.493 1.00 85.38 85 TYR A N 1
ATOM 672 C CA . TYR A 1 85 ? -4.833 8.346 1.648 1.00 85.38 85 TYR A CA 1
ATOM 673 C C . TYR A 1 85 ? -4.648 9.106 2.971 1.00 85.38 85 TYR A C 1
ATOM 675 O O . TYR A 1 85 ? -5.458 9.009 3.893 1.00 85.38 85 TYR A O 1
ATOM 683 N N . LYS A 1 86 ? -3.603 9.942 3.049 1.00 84.38 86 LYS A N 1
ATOM 684 C CA . LYS A 1 86 ? -3.303 10.731 4.251 1.00 84.38 86 LYS A CA 1
ATOM 685 C C . LYS A 1 86 ? -4.399 11.742 4.595 1.00 84.38 86 LYS A C 1
ATOM 687 O O . LYS A 1 86 ? -4.667 11.973 5.770 1.00 84.38 86 LYS A O 1
ATOM 692 N N . GLU A 1 87 ? -5.057 12.328 3.600 1.00 82.81 87 GLU A N 1
ATOM 693 C CA . GLU A 1 87 ? -6.215 13.196 3.826 1.00 82.81 87 GLU A CA 1
ATOM 694 C C . GLU A 1 87 ? -7.425 12.413 4.359 1.00 82.81 87 GLU A C 1
ATOM 696 O O . GLU A 1 87 ? -8.073 12.882 5.296 1.00 82.81 87 GLU A O 1
ATOM 701 N N . CYS A 1 88 ? -7.687 11.209 3.836 1.00 83.00 88 CYS A N 1
ATOM 702 C CA . CYS A 1 88 ? -8.772 10.332 4.289 1.00 83.00 88 CYS A CA 1
ATOM 703 C C . CYS A 1 88 ? -8.609 9.894 5.752 1.00 83.00 88 CYS A C 1
ATOM 705 O O . CYS A 1 88 ? -9.585 9.905 6.503 1.00 83.00 88 CYS A O 1
ATOM 707 N N . ILE A 1 89 ? -7.382 9.598 6.192 1.00 84.38 89 ILE A N 1
ATOM 708 C CA . ILE A 1 89 ? -7.090 9.281 7.602 1.00 84.38 89 ILE A CA 1
ATOM 709 C C . ILE A 1 89 ? -7.020 10.529 8.509 1.00 84.38 89 ILE A C 1
ATOM 711 O O . ILE A 1 89 ? -6.887 10.399 9.726 1.00 84.38 89 ILE A O 1
ATOM 715 N N . GLY A 1 90 ? -7.092 11.742 7.943 1.00 83.62 90 GLY A N 1
ATOM 716 C CA . GLY A 1 90 ? -7.016 13.016 8.671 1.00 83.62 90 GLY A CA 1
ATOM 717 C C . GLY A 1 90 ? -5.599 13.548 8.941 1.00 83.62 90 GLY A C 1
ATOM 718 O O . GLY A 1 90 ? -5.447 14.565 9.623 1.00 83.62 90 GLY A O 1
ATOM 719 N N . ASP A 1 91 ? -4.558 12.925 8.387 1.00 84.44 91 ASP A N 1
ATOM 720 C CA . ASP A 1 91 ? -3.154 13.346 8.495 1.00 84.44 91 ASP A CA 1
ATOM 721 C C . ASP A 1 91 ? -2.756 14.347 7.391 1.00 84.44 91 ASP A C 1
ATOM 723 O O . ASP A 1 91 ? -1.883 14.127 6.544 1.00 84.44 91 ASP A O 1
ATOM 727 N N . ILE A 1 92 ? -3.403 15.512 7.414 1.00 81.06 92 ILE A N 1
ATOM 728 C CA . ILE A 1 92 ? -3.100 16.624 6.500 1.00 81.06 92 ILE A CA 1
ATOM 729 C C . ILE A 1 92 ? -1.640 17.120 6.640 1.00 81.06 92 ILE A C 1
ATOM 731 O O . ILE A 1 92 ? -1.008 17.413 5.616 1.00 81.06 92 ILE A O 1
ATOM 735 N N . PRO A 1 93 ? -1.055 17.246 7.853 1.00 84.12 93 PRO A N 1
ATOM 736 C CA . PRO A 1 93 ? 0.343 17.652 8.000 1.00 84.12 93 PRO A CA 1
ATOM 737 C C . PRO A 1 93 ? 1.316 16.668 7.341 1.00 84.12 93 PRO A C 1
ATOM 739 O O . PRO A 1 93 ? 2.225 17.103 6.627 1.00 84.12 93 PRO A O 1
ATOM 742 N N . GLY A 1 94 ? 1.099 15.360 7.516 1.00 81.12 94 GLY A N 1
ATOM 743 C CA . GLY A 1 94 ? 1.936 14.322 6.926 1.00 81.12 94 GLY A CA 1
ATOM 744 C C . GLY A 1 94 ? 1.864 14.277 5.400 1.00 81.12 94 GLY A C 1
ATOM 745 O O . GLY A 1 94 ? 2.871 13.963 4.758 1.00 81.12 94 GLY A O 1
ATOM 746 N N . ALA A 1 95 ? 0.717 14.620 4.800 1.00 78.44 95 ALA A N 1
ATOM 747 C CA . ALA A 1 95 ? 0.580 14.739 3.345 1.00 78.44 95 ALA A CA 1
ATOM 748 C C . ALA A 1 95 ? 1.453 15.880 2.793 1.00 78.44 95 ALA A C 1
ATOM 750 O O . ALA A 1 95 ? 2.184 15.715 1.813 1.00 78.44 95 ALA A O 1
ATOM 751 N N . ARG A 1 96 ? 1.437 17.036 3.468 1.00 78.56 96 ARG A N 1
ATOM 752 C CA . ARG A 1 96 ? 2.216 18.219 3.067 1.00 78.56 96 ARG A CA 1
ATOM 753 C C . ARG A 1 96 ? 3.715 18.004 3.202 1.00 78.56 96 ARG A C 1
ATOM 755 O O . ARG A 1 96 ? 4.465 18.387 2.307 1.00 78.56 96 ARG A O 1
ATOM 762 N N . GLN A 1 97 ? 4.154 17.407 4.308 1.00 83.75 97 GLN A N 1
ATOM 763 C CA . GLN A 1 97 ? 5.572 17.137 4.533 1.00 83.75 97 GLN A CA 1
ATOM 764 C C . GLN A 1 97 ? 6.147 16.252 3.423 1.00 83.75 97 GLN A C 1
ATOM 766 O O . GLN A 1 97 ? 7.170 16.584 2.829 1.00 83.75 97 GLN A O 1
ATOM 771 N N . GLN A 1 98 ? 5.437 15.181 3.086 1.00 78.25 98 GLN A N 1
ATOM 772 C CA . GLN A 1 98 ? 5.848 14.257 2.042 1.00 78.25 98 GLN A CA 1
ATOM 773 C C . GLN A 1 98 ? 5.945 14.938 0.669 1.00 78.25 98 GLN A C 1
ATOM 775 O O . GLN A 1 98 ? 6.929 14.745 -0.041 1.00 78.25 98 GLN A O 1
ATOM 780 N N . TYR A 1 99 ? 4.974 15.788 0.308 1.00 75.50 99 TYR A N 1
ATOM 781 C CA . TYR A 1 99 ? 5.048 16.585 -0.922 1.00 75.50 99 TYR A CA 1
ATOM 782 C C . TYR A 1 99 ? 6.327 17.433 -0.979 1.00 75.50 99 TYR A C 1
ATOM 784 O O . TYR A 1 99 ? 6.994 17.479 -2.013 1.00 75.50 99 TYR A O 1
ATOM 792 N N . HIS A 1 100 ? 6.695 18.085 0.128 1.00 79.25 100 HIS A N 1
ATOM 793 C CA . HIS A 1 100 ? 7.923 18.876 0.199 1.00 79.25 100 HIS A CA 1
ATOM 794 C C . HIS A 1 100 ? 9.188 18.024 0.050 1.00 79.25 100 HIS A C 1
ATOM 796 O O . HIS A 1 100 ? 10.098 18.439 -0.668 1.00 79.25 100 HIS A O 1
ATOM 802 N N . GLU A 1 101 ? 9.237 16.849 0.682 1.00 80.75 101 GLU A N 1
ATOM 803 C CA . GLU A 1 101 ? 10.354 15.902 0.567 1.00 80.75 101 GLU A CA 1
ATOM 804 C C . GLU A 1 101 ? 10.549 15.470 -0.893 1.00 80.75 101 GLU A C 1
ATOM 806 O O . GLU A 1 101 ? 11.615 15.704 -1.464 1.00 80.75 101 GLU A O 1
ATOM 811 N N . ILE A 1 102 ? 9.489 14.991 -1.549 1.00 74.06 102 ILE A N 1
ATOM 812 C CA . ILE A 1 102 ? 9.526 14.560 -2.955 1.00 74.06 102 ILE A CA 1
ATOM 813 C C . ILE A 1 102 ? 9.890 15.720 -3.884 1.00 74.06 102 ILE A C 1
ATOM 815 O O . ILE A 1 102 ? 10.721 15.576 -4.778 1.00 74.06 102 ILE A O 1
ATOM 819 N N . TYR A 1 103 ? 9.290 16.896 -3.685 1.00 72.25 103 TYR A N 1
ATOM 820 C CA . TYR A 1 103 ? 9.596 18.071 -4.498 1.00 72.25 103 TYR A CA 1
ATOM 821 C C . TYR A 1 103 ? 11.069 18.480 -4.364 1.00 72.25 103 TYR A C 1
ATOM 823 O O . TYR A 1 103 ? 11.698 18.869 -5.350 1.00 72.25 103 TYR A O 1
ATOM 831 N N . SER A 1 104 ? 11.636 18.373 -3.159 1.00 79.56 104 SER A N 1
ATOM 832 C CA . SER A 1 104 ? 13.051 18.652 -2.913 1.00 79.56 104 SER A CA 1
ATOM 833 C C . SER A 1 104 ? 13.974 17.634 -3.587 1.00 79.56 104 SER A C 1
ATOM 835 O O . SER A 1 104 ? 14.967 18.041 -4.188 1.00 79.56 104 SER A O 1
ATOM 837 N N . GLU A 1 105 ? 13.614 16.347 -3.575 1.00 74.06 105 GLU A N 1
ATOM 838 C CA . GLU A 1 105 ? 14.354 15.284 -4.261 1.00 74.06 105 GLU A CA 1
ATOM 839 C C . GLU A 1 105 ? 14.293 15.452 -5.780 1.00 74.06 105 GLU A C 1
ATOM 841 O O . GLU A 1 105 ? 15.315 15.387 -6.457 1.00 74.06 105 GLU A O 1
ATOM 846 N N . ILE A 1 106 ? 13.118 15.738 -6.344 1.00 70.94 106 ILE A N 1
ATOM 847 C CA . ILE A 1 106 ? 12.986 16.015 -7.781 1.00 70.94 106 ILE A CA 1
ATOM 848 C C . ILE A 1 106 ? 13.836 17.233 -8.161 1.00 70.94 106 ILE A C 1
ATOM 850 O O . ILE A 1 106 ? 14.517 17.215 -9.186 1.00 70.94 106 ILE A O 1
ATOM 854 N N . ARG A 1 107 ? 13.824 18.284 -7.331 1.00 71.38 107 ARG A N 1
ATOM 855 C CA . ARG A 1 107 ? 14.584 19.516 -7.565 1.00 71.38 107 ARG A CA 1
ATOM 856 C C . ARG A 1 107 ? 16.098 19.314 -7.464 1.00 71.38 107 ARG A C 1
ATOM 858 O O . ARG A 1 107 ? 16.809 19.899 -8.274 1.00 71.38 107 ARG A O 1
ATOM 865 N N . SER A 1 108 ? 16.596 18.546 -6.494 1.00 73.25 108 SER A N 1
ATOM 866 C CA . SER A 1 108 ? 18.042 18.328 -6.318 1.00 73.25 108 SER A CA 1
ATOM 867 C C . SER A 1 108 ? 18.642 17.478 -7.436 1.00 73.25 108 SER A C 1
ATOM 869 O O . SER A 1 108 ? 19.780 17.698 -7.828 1.00 73.25 108 SER A O 1
ATOM 871 N N . ASN A 1 109 ? 17.856 16.567 -8.010 1.00 60.03 109 ASN A N 1
ATOM 872 C CA . ASN A 1 109 ? 18.270 15.716 -9.126 1.00 60.03 109 ASN A CA 1
ATOM 873 C C . ASN A 1 109 ? 18.235 16.423 -10.501 1.00 60.03 109 ASN A C 1
ATOM 875 O O . ASN A 1 109 ? 18.485 15.785 -11.524 1.00 60.03 109 ASN A O 1
ATOM 879 N N . LEU A 1 110 ? 17.886 17.716 -10.546 1.00 57.53 110 LEU A N 1
ATOM 880 C CA . LEU A 1 110 ? 17.885 18.550 -11.759 1.00 57.53 110 LEU A CA 1
ATOM 881 C C . LEU A 1 110 ? 19.118 19.472 -11.872 1.00 57.53 110 LEU A C 1
ATOM 883 O O . LEU A 1 110 ? 19.252 20.158 -12.886 1.00 57.53 110 LEU A O 1
ATOM 887 N N . THR A 1 111 ? 19.989 19.503 -10.859 1.00 46.31 111 THR A N 1
ATOM 888 C CA . THR A 1 111 ? 21.248 20.278 -10.809 1.00 46.31 111 THR A CA 1
ATOM 889 C C . THR A 1 111 ? 22.453 19.362 -10.775 1.00 46.31 111 THR A C 1
ATOM 891 O O . THR A 1 111 ? 23.428 19.664 -11.494 1.00 46.31 111 THR A O 1
#

Radius of gyration: 14.76 Å; chains: 1; bounding box: 34×36×29 Å

Sequence (111 aa):
MDDSDLGIWHQYLDFAEKEGDHEKVVGLYERCLTPCAAHADIWMHYVEFLEDANMITDASAALSRALKSVKREALLEICRFSAMYKECIGDIPGARQQYHEIYSEIRSNLT

Secondary structure (DSSP, 8-state):
--HHHHHHHHHHHHHHHHHT-HHHHHHHHHHHHHHHTT-HHHHHHHHHHHHHTT-HHHHHHHHHHHHHHS-HHHHHHHHHHHHHHHHHTT-HHHHHHHHHHHHHHHHHTT-

pLDDT: mean 86.08, std 8.69, range [46.31, 95.94]

Foldseek 3Di:
DDPVVVVVLVVVLVVVVVVVPLVVSVVSLVVCCVVCLQPLVSLLVVLVSCVVVVVLVVSLVSLVSSCVRHDPVCNVVSLVSVLVSCVVVVNNVVNVVVVVVVVVVVVVVVD